Protein AF-A0A0V1LY45-F1 (afdb_monomer_lite)

Structure (mmCIF, N/CA/C/O backbone):
data_AF-A0A0V1LY45-F1
#
_entry.id   AF-A0A0V1LY45-F1
#
loop_
_atom_site.group_PDB
_atom_site.id
_atom_site.type_symbol
_atom_site.label_atom_id
_atom_site.label_alt_id
_atom_site.label_comp_id
_atom_site.label_asym_id
_atom_site.label_entity_id
_atom_site.label_seq_id
_atom_site.pdbx_PDB_ins_code
_atom_site.Cartn_x
_atom_site.Cartn_y
_atom_site.Cartn_z
_atom_site.occupancy
_atom_site.B_iso_or_equiv
_atom_site.auth_seq_id
_atom_site.auth_comp_id
_atom_site.auth_asym_id
_atom_site.auth_atom_id
_atom_site.pdbx_PDB_model_num
ATOM 1 N N . LEU A 1 1 ? -1.543 2.539 -12.204 1.00 64.81 1 LEU A N 1
ATOM 2 C CA . LEU A 1 1 ? -0.345 2.578 -13.082 1.00 64.81 1 LEU A CA 1
ATOM 3 C C . LEU A 1 1 ? 0.348 1.220 -13.209 1.00 64.81 1 LEU A C 1
ATOM 5 O O . LEU A 1 1 ? 0.687 0.852 -14.323 1.00 64.81 1 LEU A O 1
ATOM 9 N N . VAL A 1 2 ? 0.475 0.439 -12.130 1.00 76.88 2 VAL A N 1
ATOM 10 C CA . VAL A 1 2 ? 1.131 -0.889 -12.134 1.00 76.88 2 VAL A CA 1
ATOM 11 C C . VAL A 1 2 ? 0.607 -1.837 -13.228 1.00 76.88 2 VAL A C 1
ATOM 13 O O . VAL A 1 2 ? 1.388 -2.333 -14.031 1.00 76.88 2 VAL A O 1
ATOM 16 N N . LEU A 1 3 ? -0.715 -2.023 -13.336 1.00 83.56 3 LEU A N 1
ATOM 17 C CA . LEU A 1 3 ? -1.307 -2.930 -14.336 1.00 83.56 3 LEU A CA 1
ATOM 18 C C . LEU A 1 3 ? -1.047 -2.508 -15.789 1.00 83.56 3 LEU A C 1
ATOM 20 O O . LEU A 1 3 ? -0.925 -3.355 -16.668 1.00 83.56 3 LEU A O 1
ATOM 24 N N . LEU A 1 4 ? -0.966 -1.203 -16.048 1.00 86.06 4 LEU A N 1
ATOM 25 C CA . LEU A 1 4 ? -0.690 -0.685 -17.385 1.00 86.06 4 LEU A CA 1
ATOM 26 C C . LEU A 1 4 ? 0.781 -0.914 -17.771 1.00 86.06 4 LEU A C 1
ATOM 28 O O . LEU A 1 4 ? 1.060 -1.249 -18.921 1.00 86.06 4 LEU A O 1
ATOM 32 N N . GLY A 1 5 ? 1.690 -0.827 -16.794 1.00 87.00 5 GLY A N 1
ATOM 33 C CA . GLY A 1 5 ? 3.098 -1.190 -16.961 1.00 87.00 5 GLY A CA 1
ATOM 34 C C . GLY A 1 5 ? 3.275 -2.664 -17.299 1.00 87.00 5 GLY A C 1
ATOM 35 O O . GLY A 1 5 ? 3.925 -2.974 -18.285 1.00 87.00 5 GLY A O 1
ATOM 36 N N . ILE A 1 6 ? 2.609 -3.563 -16.566 1.00 89.75 6 ILE A N 1
ATOM 37 C CA . ILE A 1 6 ? 2.669 -5.015 -16.824 1.00 89.75 6 ILE A CA 1
ATOM 38 C C . ILE A 1 6 ? 2.182 -5.362 -18.239 1.00 89.75 6 ILE A C 1
ATOM 40 O O . ILE A 1 6 ? 2.744 -6.221 -18.908 1.00 89.75 6 ILE A O 1
ATOM 44 N N . ARG A 1 7 ? 1.134 -4.691 -18.728 1.00 91.00 7 ARG A N 1
ATOM 45 C CA . ARG A 1 7 ? 0.606 -4.947 -20.079 1.00 91.00 7 ARG A CA 1
ATOM 46 C C . ARG A 1 7 ? 1.507 -4.411 -21.188 1.00 91.00 7 ARG A C 1
ATOM 48 O O . ARG A 1 7 ? 1.435 -4.909 -22.305 1.00 91.00 7 ARG A O 1
ATOM 55 N N . SER A 1 8 ? 2.326 -3.410 -20.880 1.00 90.94 8 SER A N 1
ATOM 56 C CA . SER A 1 8 ? 3.165 -2.708 -21.857 1.00 90.94 8 SER A CA 1
ATOM 57 C C . SER A 1 8 ? 4.650 -3.056 -21.726 1.00 90.94 8 SER A C 1
ATOM 59 O O . SER A 1 8 ? 5.456 -2.572 -22.512 1.00 90.94 8 SER A O 1
ATOM 61 N N . SER A 1 9 ? 5.026 -3.883 -20.745 1.00 90.75 9 SER A N 1
ATOM 62 C CA . SER A 1 9 ? 6.393 -4.365 -20.579 1.00 90.75 9 SER A CA 1
ATOM 63 C C . SER A 1 9 ? 6.703 -5.406 -21.644 1.00 90.75 9 SER A C 1
ATOM 65 O O . SER A 1 9 ? 6.014 -6.425 -21.736 1.00 90.75 9 SER A O 1
ATOM 67 N N . VAL A 1 10 ? 7.755 -5.159 -22.418 1.00 91.25 10 VAL A N 1
ATOM 68 C CA . VAL A 1 10 ? 8.278 -6.123 -23.385 1.00 91.25 10 VAL A CA 1
ATOM 69 C C . VAL A 1 10 ? 8.958 -7.255 -22.625 1.00 91.25 10 VAL A C 1
ATOM 71 O O . VAL A 1 10 ? 9.829 -7.010 -21.791 1.00 91.2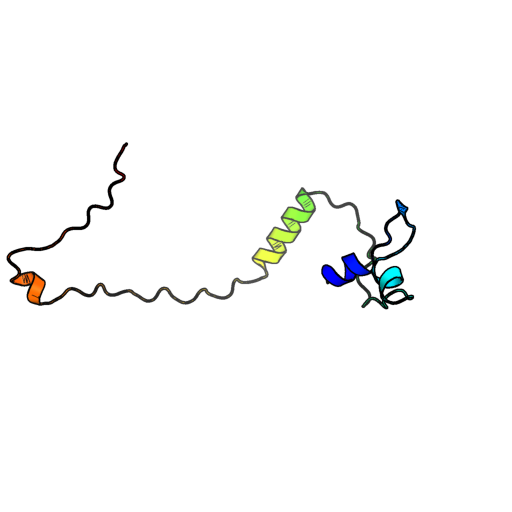5 10 VAL A O 1
ATOM 74 N N . LYS A 1 11 ? 8.564 -8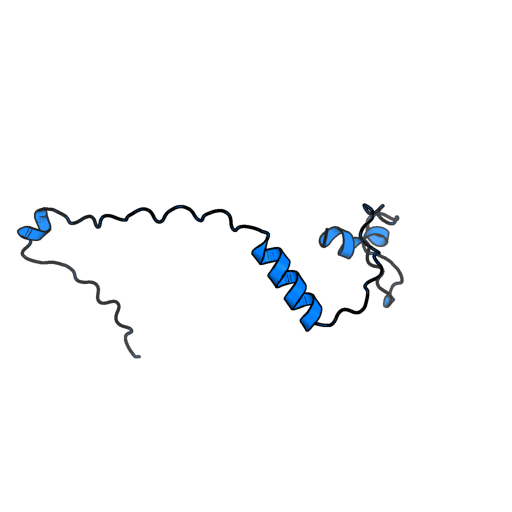.496 -22.911 1.00 92.88 11 LYS A N 1
ATOM 75 C CA . LYS A 1 11 ? 9.259 -9.680 -22.404 1.00 92.88 11 LYS A CA 1
ATOM 76 C C . LYS A 1 11 ? 10.340 -10.087 -23.404 1.00 92.88 11 LYS A C 1
ATOM 78 O O . LYS A 1 11 ? 10.018 -10.410 -24.544 1.00 92.88 11 LYS A O 1
ATOM 83 N N . GLU A 1 12 ? 11.600 -10.089 -22.975 1.00 92.62 12 GLU A N 1
ATOM 84 C CA . GLU A 1 12 ? 12.768 -10.281 -23.851 1.00 92.62 12 GLU A CA 1
ATOM 85 C C . GLU A 1 12 ? 12.746 -11.613 -24.615 1.00 92.62 12 GLU A C 1
ATOM 87 O O . GLU A 1 12 ? 13.017 -11.620 -25.815 1.00 92.62 12 GLU A O 1
ATOM 92 N N . ASP A 1 13 ? 12.325 -12.703 -23.962 1.00 94.81 13 ASP A N 1
ATOM 93 C CA . ASP A 1 13 ? 12.262 -14.046 -24.565 1.00 94.81 13 ASP A CA 1
ATOM 94 C C . ASP A 1 13 ? 11.403 -14.093 -25.837 1.00 94.81 13 ASP A C 1
ATOM 96 O O . ASP A 1 13 ? 11.732 -14.774 -26.804 1.00 94.81 13 ASP A O 1
ATOM 100 N N . ILE A 1 14 ? 10.277 -13.373 -25.821 1.00 92.75 14 ILE A N 1
ATOM 101 C CA . ILE A 1 14 ? 9.271 -13.371 -26.894 1.00 92.75 14 ILE A CA 1
ATOM 102 C C . ILE A 1 14 ? 9.288 -12.078 -27.713 1.00 92.75 14 ILE A C 1
ATOM 104 O O . ILE A 1 14 ? 8.568 -11.981 -28.700 1.00 92.75 14 ILE A O 1
ATOM 108 N N . ARG A 1 15 ? 10.081 -11.083 -27.294 1.00 92.94 15 ARG A N 1
ATOM 109 C CA . ARG A 1 15 ? 10.212 -9.746 -27.902 1.00 92.94 15 ARG A CA 1
ATOM 110 C C . ARG A 1 15 ? 8.884 -9.014 -28.131 1.00 92.94 15 ARG A C 1
ATOM 112 O O . ARG A 1 15 ? 8.791 -8.173 -29.017 1.00 92.94 15 ARG A O 1
ATOM 119 N N . HIS A 1 16 ? 7.888 -9.306 -27.299 1.00 94.12 16 HIS A N 1
ATOM 120 C CA . HIS A 1 16 ? 6.551 -8.726 -27.374 1.00 94.12 16 HIS A CA 1
ATOM 121 C C . HIS A 1 16 ? 6.034 -8.320 -25.999 1.00 94.12 16 HIS A C 1
ATOM 123 O O . HIS A 1 16 ? 6.380 -8.926 -24.976 1.00 94.12 16 HIS A O 1
ATOM 129 N N . ALA A 1 17 ? 5.181 -7.298 -25.980 1.00 93.56 17 ALA A N 1
ATOM 130 C CA . ALA A 1 17 ? 4.411 -6.933 -24.799 1.00 93.56 17 ALA A CA 1
ATOM 131 C C . ALA A 1 17 ? 3.065 -7.686 -24.766 1.00 93.56 17 ALA A C 1
ATOM 133 O O . ALA A 1 17 ? 2.470 -7.935 -25.817 1.00 93.56 17 ALA A O 1
ATOM 134 N N . PRO A 1 18 ? 2.509 -8.002 -23.581 1.00 95.06 18 PRO A N 1
ATOM 135 C CA . PRO A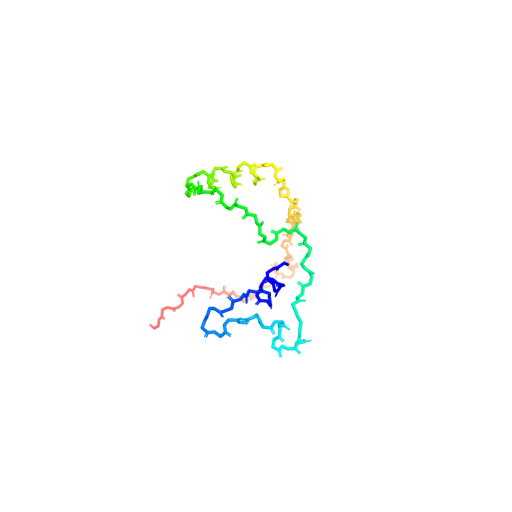 1 18 ? 1.197 -8.644 -23.481 1.00 95.06 18 PRO A CA 1
ATOM 136 C C . PRO A 1 18 ? 0.083 -7.892 -24.222 1.00 95.06 18 PRO A C 1
ATOM 138 O O . PRO A 1 18 ? -0.801 -8.514 -24.802 1.00 95.06 18 PRO A O 1
ATOM 141 N N . ALA A 1 19 ? 0.125 -6.559 -24.241 1.00 94.56 19 ALA A N 1
ATOM 142 C CA . ALA A 1 19 ? -0.825 -5.755 -24.999 1.00 94.56 19 ALA A CA 1
ATOM 143 C C . ALA A 1 19 ? -0.736 -5.980 -26.514 1.00 94.56 19 ALA A C 1
ATOM 145 O O . ALA A 1 19 ? -1.765 -5.985 -27.178 1.00 94.56 19 ALA A O 1
ATOM 146 N N . GLU A 1 20 ? 0.459 -6.203 -27.056 1.00 94.88 20 GLU A N 1
ATOM 147 C CA . GLU A 1 20 ? 0.635 -6.484 -28.482 1.00 94.88 20 GLU A CA 1
ATOM 148 C C . GLU A 1 20 ? 0.052 -7.850 -28.843 1.00 94.88 20 GLU A C 1
ATOM 150 O O . GLU A 1 20 ? -0.592 -7.984 -29.876 1.00 94.88 20 GLU A O 1
ATOM 155 N N . LEU A 1 21 ? 0.197 -8.844 -27.961 1.00 95.19 21 LEU A N 1
ATOM 156 C CA . LEU A 1 21 ? -0.365 -10.181 -28.172 1.00 95.19 21 LEU A CA 1
ATOM 157 C C . LEU A 1 21 ? -1.893 -10.215 -28.057 1.00 95.19 21 LEU A C 1
ATOM 159 O O . LEU A 1 21 ? -2.545 -10.997 -28.741 1.00 95.19 21 LEU A O 1
ATOM 163 N N . VAL A 1 22 ? -2.466 -9.393 -27.176 1.00 94.50 22 VAL A N 1
ATOM 164 C CA . VAL A 1 22 ? -3.917 -9.373 -26.929 1.00 94.50 22 VAL A CA 1
ATOM 165 C C . VAL A 1 22 ? -4.643 -8.444 -27.899 1.00 94.50 22 VAL A C 1
ATOM 167 O O . VAL A 1 22 ? -5.721 -8.782 -28.377 1.00 94.50 22 VAL A O 1
ATOM 170 N N . TYR A 1 23 ? -4.075 -7.271 -28.182 1.00 93.38 23 TYR A N 1
ATOM 171 C CA . TYR A 1 23 ? -4.734 -6.220 -28.961 1.00 93.38 23 TYR A CA 1
ATOM 172 C C . TYR A 1 23 ? -4.140 -6.030 -30.362 1.00 93.38 23 TYR A C 1
ATOM 174 O O . TYR A 1 23 ? -4.664 -5.227 -31.128 1.00 93.38 23 TYR A O 1
ATOM 182 N N . GLY A 1 24 ? -3.042 -6.711 -30.705 1.00 95.00 24 GLY A N 1
ATOM 183 C CA . GLY A 1 24 ? -2.345 -6.533 -31.985 1.00 95.00 24 GLY A CA 1
ATOM 184 C C . GLY A 1 24 ? -1.580 -5.210 -32.107 1.00 95.00 24 GLY A C 1
ATOM 185 O O . GLY A 1 24 ? -1.041 -4.909 -33.169 1.00 95.00 24 GLY A O 1
ATOM 186 N N . SER A 1 25 ? -1.534 -4.399 -31.045 1.00 91.94 25 SER A N 1
ATOM 187 C CA . SER A 1 25 ? -0.876 -3.089 -31.044 1.00 91.94 25 SER A CA 1
ATOM 188 C C . SER A 1 25 ? -0.377 -2.696 -29.648 1.00 91.94 25 SER A C 1
ATOM 190 O O . SER A 1 25 ? -1.011 -3.069 -28.655 1.00 91.94 25 SER A O 1
ATOM 192 N N . PRO A 1 26 ? 0.700 -1.899 -29.542 1.00 90.00 26 PRO A N 1
ATOM 193 C CA . PRO A 1 26 ? 1.158 -1.360 -28.265 1.00 90.00 26 PRO A CA 1
ATOM 194 C C . PRO A 1 26 ? 0.166 -0.334 -27.692 1.00 90.00 26 PRO A C 1
ATOM 196 O O . PRO A 1 26 ? -0.516 0.385 -28.424 1.00 90.00 26 PRO A O 1
ATOM 199 N N . LEU A 1 27 ? 0.105 -0.217 -26.361 1.00 88.62 27 LEU A N 1
ATOM 200 C CA . LEU A 1 27 ? -0.733 0.785 -25.694 1.00 88.62 27 LEU A CA 1
ATOM 201 C C . LEU A 1 27 ? -0.044 2.150 -25.661 1.00 88.62 27 LEU A C 1
ATOM 203 O O . LEU A 1 27 ? 1.135 2.265 -25.326 1.00 88.62 27 LEU A O 1
ATOM 207 N N . ARG A 1 28 ? -0.809 3.216 -25.918 1.00 85.31 28 ARG A N 1
ATOM 208 C CA . ARG A 1 28 ? -0.333 4.588 -25.717 1.00 85.31 28 ARG A CA 1
ATOM 209 C C . ARG A 1 28 ? -0.325 4.903 -24.223 1.00 85.31 28 ARG A C 1
ATOM 211 O O . ARG A 1 28 ? -1.373 5.046 -23.596 1.00 85.31 28 ARG A O 1
ATOM 218 N N . LEU A 1 29 ? 0.870 4.985 -23.651 1.00 81.44 29 LEU A N 1
ATOM 219 C CA . LEU A 1 29 ? 1.049 5.220 -22.226 1.00 81.44 29 LEU A CA 1
ATOM 220 C C . LEU A 1 29 ? 0.886 6.712 -21.883 1.00 81.44 29 LEU A C 1
ATOM 222 O O . LEU A 1 29 ? 1.480 7.554 -22.559 1.00 81.44 29 LEU A O 1
ATOM 226 N N . PRO A 1 30 ? 0.147 7.064 -20.814 1.00 74.62 30 PRO A N 1
ATOM 227 C CA . PRO A 1 30 ? 0.256 8.385 -20.206 1.00 74.62 30 PRO A CA 1
ATOM 228 C C . PRO A 1 30 ? 1.710 8.570 -19.751 1.00 74.62 30 PRO A C 1
ATOM 230 O O . PRO A 1 30 ? 2.256 7.707 -19.060 1.00 74.62 30 PRO A O 1
ATOM 233 N N . GLY A 1 31 ? 2.364 9.639 -20.205 1.00 69.56 31 GLY A N 1
ATOM 234 C CA . GLY A 1 31 ? 3.816 9.803 -20.120 1.00 69.56 31 GLY A CA 1
ATOM 235 C C . GLY A 1 31 ? 4.353 9.886 -18.693 1.00 69.56 31 GLY A C 1
ATOM 236 O O . GLY A 1 31 ? 4.460 10.978 -18.160 1.00 69.56 31 GLY A O 1
ATOM 237 N N . VAL A 1 32 ? 4.705 8.740 -18.095 1.00 64.12 32 VAL A N 1
ATOM 238 C CA . VAL A 1 32 ? 5.548 8.616 -16.879 1.00 64.12 32 VAL A CA 1
ATOM 239 C C . VAL A 1 32 ? 6.274 7.252 -16.796 1.00 64.12 32 VAL A C 1
ATOM 241 O O . VAL A 1 32 ? 7.016 7.002 -15.857 1.00 64.12 32 VAL A O 1
ATOM 244 N N . PHE A 1 33 ? 6.075 6.322 -17.739 1.00 64.56 33 PHE A N 1
ATOM 245 C CA . PHE A 1 33 ? 6.608 4.954 -17.588 1.00 64.56 33 PHE A CA 1
ATOM 246 C C . PHE A 1 33 ? 8.121 4.835 -17.779 1.00 64.56 33 PHE A C 1
ATOM 248 O O . PHE A 1 33 ? 8.736 3.948 -17.198 1.00 64.56 33 PHE A O 1
ATOM 255 N N . PHE A 1 34 ? 8.716 5.730 -18.564 1.00 63.84 34 PHE A N 1
ATOM 256 C CA . PHE A 1 34 ? 10.143 5.722 -18.861 1.00 63.84 34 PHE A CA 1
ATOM 257 C C . PHE A 1 34 ? 10.771 7.000 -18.318 1.00 63.84 34 PHE A C 1
ATOM 259 O O . PHE A 1 34 ? 10.970 7.973 -19.042 1.00 63.84 34 PHE A O 1
ATOM 266 N N . THR A 1 35 ? 11.043 7.023 -17.017 1.00 66.00 35 THR A N 1
ATOM 267 C CA . THR A 1 35 ? 11.893 8.050 -16.415 1.00 66.00 35 THR A CA 1
ATOM 268 C C . THR A 1 35 ? 13.286 7.473 -16.211 1.00 66.00 35 THR A C 1
ATOM 270 O O . THR A 1 35 ? 13.452 6.300 -15.876 1.00 66.00 35 THR A O 1
ATOM 273 N N . LYS A 1 36 ? 14.316 8.290 -16.445 1.00 67.38 36 LYS A N 1
ATOM 274 C CA . LYS A 1 36 ? 15.693 7.907 -16.135 1.00 67.38 36 LYS A CA 1
ATOM 275 C C . LYS A 1 36 ? 15.793 7.743 -14.619 1.00 67.38 36 LYS A C 1
ATOM 277 O O . LYS A 1 36 ? 15.795 8.734 -13.893 1.00 67.38 36 LYS A O 1
ATOM 282 N N . THR A 1 37 ? 15.853 6.506 -14.139 1.00 66.94 37 THR A N 1
ATOM 283 C CA . THR A 1 37 ? 16.111 6.232 -12.726 1.00 66.94 37 THR A CA 1
ATOM 284 C C . THR A 1 37 ? 17.556 6.612 -12.439 1.00 66.94 37 THR A C 1
ATOM 286 O O . THR A 1 37 ? 18.479 5.937 -12.900 1.00 66.94 37 THR A O 1
ATOM 289 N N . LEU A 1 38 ? 17.777 7.718 -11.724 1.00 72.38 38 LEU A N 1
ATOM 290 C CA . LEU A 1 38 ? 19.099 7.973 -11.163 1.00 72.38 38 LEU A CA 1
ATOM 291 C C . LEU A 1 38 ? 19.374 6.899 -10.102 1.00 72.38 38 LEU A C 1
ATOM 293 O O . LEU A 1 38 ? 18.475 6.603 -9.308 1.00 72.38 38 LEU A O 1
ATOM 297 N N . PRO A 1 39 ? 20.583 6.316 -10.068 1.00 69.00 39 PRO A N 1
ATOM 298 C CA . PRO A 1 39 ? 20.963 5.433 -8.979 1.00 69.00 39 PRO A CA 1
ATOM 299 C C . PRO A 1 39 ? 20.901 6.235 -7.675 1.00 69.00 39 PRO A C 1
ATOM 301 O O . PRO A 1 39 ? 21.681 7.160 -7.462 1.00 69.00 39 PRO A O 1
ATOM 304 N N . SER A 1 40 ? 19.928 5.906 -6.831 1.00 73.31 40 SER A N 1
ATOM 305 C CA . SER A 1 40 ? 19.779 6.465 -5.491 1.00 73.31 40 SER A CA 1
ATOM 306 C C . SER A 1 40 ? 20.117 5.376 -4.486 1.00 73.31 40 SER A C 1
ATOM 308 O O . SER A 1 40 ? 19.694 4.228 -4.643 1.00 73.31 40 SER A O 1
ATOM 310 N N . SER A 1 41 ? 20.902 5.712 -3.466 1.00 85.12 41 SER A N 1
ATOM 311 C CA . SER A 1 41 ? 21.188 4.774 -2.385 1.00 85.12 41 SER A CA 1
ATOM 312 C C . SER A 1 41 ? 19.914 4.497 -1.582 1.00 85.12 41 SER A C 1
ATOM 314 O O . SER A 1 41 ? 19.033 5.351 -1.462 1.00 85.12 41 SER A O 1
ATOM 316 N N . ALA A 1 42 ? 19.814 3.306 -0.984 1.00 82.81 42 ALA A N 1
ATOM 317 C CA . ALA A 1 42 ? 18.686 2.966 -0.115 1.00 82.81 42 ALA A CA 1
ATOM 318 C C . ALA A 1 42 ? 18.531 3.971 1.047 1.00 82.81 42 ALA A C 1
ATOM 320 O O . ALA A 1 42 ? 17.411 4.282 1.449 1.00 82.81 42 ALA A O 1
ATOM 321 N N . ALA A 1 43 ? 19.648 4.534 1.528 1.00 87.31 43 ALA A N 1
ATOM 322 C CA . ALA A 1 43 ? 19.669 5.585 2.542 1.00 87.31 43 ALA A CA 1
ATOM 323 C C . ALA A 1 43 ? 19.021 6.884 2.032 1.00 87.31 43 ALA A C 1
ATOM 325 O O . ALA A 1 43 ? 18.099 7.388 2.664 1.00 87.31 43 ALA A O 1
ATOM 326 N N . ALA A 1 44 ? 19.410 7.362 0.845 1.00 86.06 44 ALA A N 1
ATOM 327 C CA . ALA A 1 44 ? 18.834 8.571 0.252 1.00 86.06 44 ALA A CA 1
ATOM 328 C C . ALA A 1 44 ? 17.333 8.418 -0.053 1.00 86.06 44 ALA A C 1
ATOM 330 O O . ALA A 1 44 ? 16.559 9.360 0.123 1.00 86.06 44 ALA A O 1
ATOM 331 N N . LEU A 1 45 ? 16.899 7.222 -0.466 1.00 86.31 45 LEU A N 1
ATOM 332 C CA . LEU A 1 45 ? 15.476 6.923 -0.630 1.00 86.31 45 LEU A CA 1
ATOM 333 C C . LEU A 1 45 ? 14.734 6.933 0.715 1.00 86.31 45 LEU A C 1
ATOM 335 O O . LEU A 1 45 ? 13.639 7.482 0.798 1.00 86.31 45 LEU A O 1
ATOM 339 N N . SER A 1 46 ? 15.332 6.363 1.762 1.00 87.62 46 SER A N 1
ATOM 340 C CA . SER A 1 46 ? 14.747 6.335 3.109 1.00 87.62 46 SER A CA 1
ATOM 341 C C . SER A 1 46 ? 14.582 7.743 3.682 1.00 87.62 46 SER A C 1
ATOM 343 O O . SER A 1 46 ? 13.511 8.071 4.192 1.00 87.62 46 SER A O 1
ATOM 345 N N . ASP A 1 47 ? 15.592 8.599 3.523 1.00 91.12 47 ASP A N 1
ATOM 346 C CA . ASP A 1 47 ? 15.534 9.998 3.953 1.00 91.12 47 ASP A CA 1
ATOM 347 C C . ASP A 1 47 ? 14.454 10.780 3.203 1.00 91.12 47 ASP A C 1
ATOM 349 O O . ASP A 1 47 ? 13.666 11.504 3.815 1.00 91.12 47 ASP A O 1
ATOM 353 N N . HIS A 1 48 ? 14.359 10.586 1.884 1.00 90.56 48 HIS A N 1
ATOM 354 C CA . HIS A 1 48 ? 13.316 11.209 1.076 1.00 90.56 48 HIS A CA 1
ATOM 355 C C . HIS A 1 48 ? 11.914 10.773 1.519 1.00 90.56 48 HIS A C 1
ATOM 357 O O . HIS A 1 48 ? 11.032 11.614 1.692 1.00 90.56 48 HIS A O 1
ATOM 363 N N . LEU A 1 49 ? 11.707 9.476 1.761 1.00 89.56 49 LEU A N 1
ATOM 364 C CA . LEU A 1 49 ? 10.431 8.965 2.260 1.00 89.56 49 LEU A CA 1
ATOM 365 C C . LEU A 1 49 ? 10.096 9.534 3.639 1.00 89.56 49 LEU A C 1
ATOM 367 O O . LEU A 1 49 ? 8.948 9.910 3.863 1.00 89.56 49 LEU A O 1
AT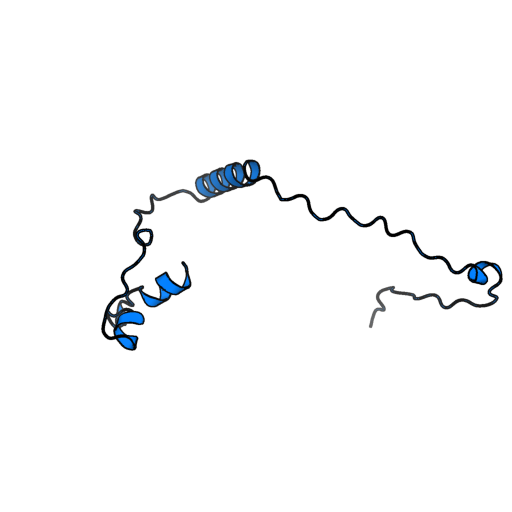OM 371 N N . ARG A 1 50 ? 11.080 9.652 4.538 1.00 89.38 50 ARG A N 1
ATOM 372 C CA . ARG A 1 50 ? 10.874 10.254 5.860 1.00 89.38 50 ARG A CA 1
ATOM 373 C C . ARG A 1 50 ? 10.375 11.693 5.741 1.00 89.38 50 ARG A C 1
ATOM 375 O O . ARG A 1 50 ? 9.355 12.023 6.331 1.00 89.38 50 ARG A O 1
ATOM 382 N N . ILE A 1 51 ? 11.028 12.512 4.914 1.00 90.81 51 ILE A N 1
ATOM 383 C CA . ILE A 1 51 ? 10.624 13.906 4.665 1.00 90.81 51 ILE A CA 1
ATOM 384 C C . ILE A 1 51 ? 9.216 13.977 4.058 1.00 90.81 51 ILE A C 1
ATOM 386 O O . ILE A 1 51 ? 8.404 14.806 4.469 1.00 90.81 51 ILE A O 1
ATOM 390 N N . LEU A 1 52 ? 8.906 13.103 3.095 1.00 91.56 52 LEU A N 1
ATOM 391 C CA . LEU A 1 52 ? 7.581 13.056 2.478 1.00 91.56 52 LEU A CA 1
ATOM 392 C C . LEU A 1 52 ? 6.490 12.689 3.486 1.00 91.56 52 LEU A C 1
ATOM 394 O O . LEU A 1 52 ? 5.449 13.340 3.511 1.00 91.56 52 LEU A O 1
ATOM 398 N N . PHE A 1 53 ? 6.709 11.672 4.315 1.00 87.69 53 PHE A N 1
ATOM 399 C CA . PHE A 1 53 ? 5.727 11.266 5.320 1.00 87.69 53 PHE A CA 1
ATOM 400 C C . PHE A 1 53 ? 5.618 12.262 6.478 1.00 87.69 53 PHE A C 1
ATOM 402 O O . PHE A 1 53 ? 4.524 12.424 7.009 1.00 87.69 53 PHE A O 1
ATOM 409 N N . ASP A 1 54 ? 6.690 12.984 6.812 1.00 86.19 54 ASP A N 1
ATOM 410 C CA . ASP A 1 54 ? 6.631 14.111 7.751 1.00 86.19 54 ASP A CA 1
ATOM 411 C C . ASP A 1 54 ? 5.770 15.260 7.185 1.00 86.19 54 ASP A C 1
ATOM 413 O O . ASP A 1 54 ? 5.028 15.917 7.919 1.00 86.19 54 ASP A O 1
ATOM 417 N N . TYR A 1 55 ? 5.831 15.495 5.869 1.00 88.12 55 TYR A N 1
ATOM 418 C CA . TYR A 1 55 ? 5.027 16.513 5.187 1.00 88.12 55 TYR A CA 1
ATOM 419 C C . TYR A 1 55 ? 3.553 16.109 5.030 1.00 88.12 55 TYR A C 1
ATOM 421 O O . TYR A 1 55 ? 2.645 16.929 5.209 1.00 88.12 55 TYR A O 1
ATOM 429 N N . ILE A 1 56 ? 3.291 14.845 4.693 1.00 88.56 56 ILE A N 1
ATOM 430 C CA . ILE A 1 56 ? 1.935 14.323 4.524 1.00 88.56 56 ILE A CA 1
ATOM 431 C C . ILE A 1 56 ? 1.343 14.096 5.913 1.00 88.56 56 ILE A C 1
ATOM 433 O O . ILE A 1 56 ? 1.536 13.047 6.522 1.00 88.56 56 ILE A O 1
ATOM 437 N N . ARG A 1 57 ? 0.574 15.066 6.422 1.00 73.56 57 ARG A N 1
ATOM 438 C CA . ARG A 1 57 ? -0.146 14.853 7.683 1.00 73.56 57 ARG A CA 1
ATOM 439 C C . ARG A 1 57 ? -1.083 13.649 7.542 1.00 73.56 57 ARG A C 1
ATOM 441 O O . ARG A 1 57 ? -1.946 13.669 6.658 1.00 73.56 57 ARG A O 1
ATOM 448 N N . PRO A 1 58 ? -0.987 12.643 8.429 1.00 71.06 58 PRO A N 1
ATOM 449 C CA . PRO A 1 58 ? -1.998 11.606 8.509 1.00 71.06 58 PRO A CA 1
ATOM 450 C C . PRO A 1 58 ? -3.363 12.260 8.716 1.00 71.06 58 PRO A C 1
ATOM 452 O O . PRO A 1 58 ? -3.509 13.152 9.557 1.00 71.06 58 PRO A O 1
ATOM 455 N N . SER A 1 59 ? -4.368 11.822 7.956 1.00 78.00 59 SER A N 1
ATOM 456 C CA . SER A 1 59 ? -5.747 12.178 8.277 1.00 78.00 59 SER A CA 1
ATOM 457 C C . SER A 1 59 ? -6.014 11.728 9.717 1.00 78.00 59 SER A C 1
ATOM 459 O O . SER A 1 59 ? -5.667 10.587 10.049 1.00 78.00 59 SER A O 1
ATOM 461 N N . PRO A 1 60 ? -6.559 12.596 10.590 1.00 75.81 60 PRO A N 1
ATOM 462 C CA . PRO A 1 60 ? -6.853 12.207 11.957 1.00 75.81 60 PRO A CA 1
ATOM 463 C C . PRO A 1 60 ? -7.726 10.956 11.920 1.00 75.81 60 PRO A C 1
ATOM 465 O O . PRO A 1 60 ? -8.792 10.932 11.300 1.00 75.81 60 PRO A O 1
ATOM 468 N N . SER A 1 61 ? -7.245 9.891 12.561 1.00 70.38 61 SER A N 1
ATOM 469 C CA . SER A 1 61 ? -8.039 8.685 12.720 1.00 70.38 61 SER A CA 1
ATOM 470 C C . SER A 1 61 ? -9.321 9.047 13.467 1.00 70.38 61 SER A C 1
ATOM 472 O O . SER A 1 61 ? -9.347 9.969 14.288 1.00 70.38 61 SER A O 1
ATOM 474 N N . ARG A 1 62 ? -10.421 8.350 13.154 1.00 78.19 62 ARG A N 1
ATOM 475 C CA . ARG A 1 62 ? -11.699 8.585 13.833 1.00 78.19 62 ARG A CA 1
ATOM 476 C C . ARG A 1 62 ? -11.452 8.540 15.338 1.00 78.19 62 ARG A C 1
ATOM 478 O O . ARG A 1 62 ? -10.929 7.539 15.829 1.00 78.19 62 ARG A O 1
ATOM 485 N N . THR A 1 63 ? -11.835 9.602 16.048 1.00 73.50 63 THR A N 1
ATOM 486 C CA . THR A 1 63 ? -11.708 9.678 17.505 1.00 73.50 63 THR A CA 1
ATOM 487 C C . THR A 1 63 ? -12.223 8.385 18.115 1.00 73.50 63 THR A C 1
ATOM 489 O O . THR A 1 63 ? -13.314 7.907 17.774 1.00 73.50 63 THR A O 1
ATOM 492 N N . ALA A 1 64 ? -11.405 7.781 18.980 1.00 71.00 64 ALA A N 1
ATOM 493 C CA . ALA A 1 64 ? -11.813 6.605 19.721 1.00 71.00 64 ALA A CA 1
ATOM 494 C C . ALA A 1 64 ? -13.124 6.959 20.423 1.00 71.00 64 ALA A C 1
ATOM 496 O O . ALA A 1 64 ? -13.177 7.869 21.251 1.00 71.00 64 ALA A O 1
ATOM 497 N N . ARG A 1 65 ? -14.214 6.286 20.039 1.00 71.44 65 ARG A N 1
ATOM 498 C CA . ARG A 1 65 ? -15.491 6.453 20.725 1.00 71.44 65 ARG A CA 1
ATOM 499 C C . ARG A 1 65 ? -15.204 6.084 22.171 1.00 71.44 65 ARG A C 1
ATOM 501 O O . ARG A 1 65 ? -14.818 4.943 22.417 1.00 71.44 65 ARG A O 1
ATOM 508 N N . SER A 1 66 ? -15.348 7.040 23.090 1.00 70.81 66 SER A N 1
ATOM 509 C CA . SER A 1 66 ? -15.299 6.766 24.524 1.00 70.81 66 SER A CA 1
ATOM 510 C C . SER A 1 66 ? -16.356 5.697 24.794 1.00 70.81 66 SER A C 1
ATOM 512 O O . SER A 1 66 ? -17.560 5.967 24.809 1.00 70.81 66 SER A O 1
ATOM 514 N N . ARG A 1 67 ? -15.920 4.436 24.844 1.00 71.12 67 ARG A N 1
ATOM 515 C CA . ARG A 1 67 ? -16.778 3.302 25.148 1.00 71.12 67 ARG A CA 1
ATOM 516 C C . ARG A 1 67 ? -17.030 3.401 26.638 1.00 71.12 67 ARG A C 1
ATOM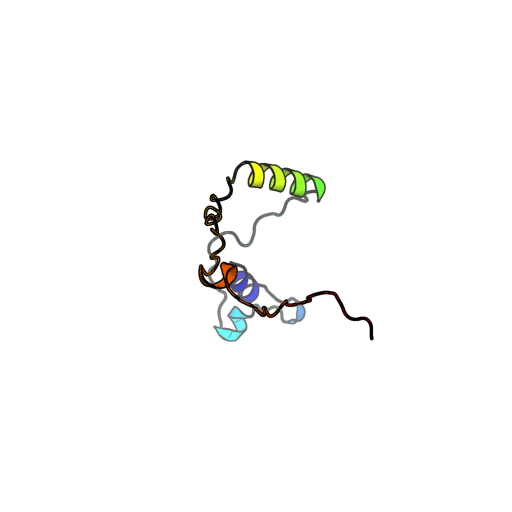 518 O O . ARG A 1 67 ? -16.225 2.945 27.440 1.00 71.12 67 ARG A O 1
ATOM 525 N N . LYS A 1 68 ? -18.143 4.032 27.005 1.00 76.75 68 LYS A N 1
ATOM 526 C CA . LYS A 1 68 ? -18.701 3.820 28.334 1.00 76.75 68 LYS A CA 1
ATOM 527 C C . LYS A 1 68 ? -19.059 2.341 28.413 1.00 76.75 68 LYS A C 1
ATOM 529 O O . LYS A 1 68 ? -19.811 1.845 27.573 1.00 76.75 68 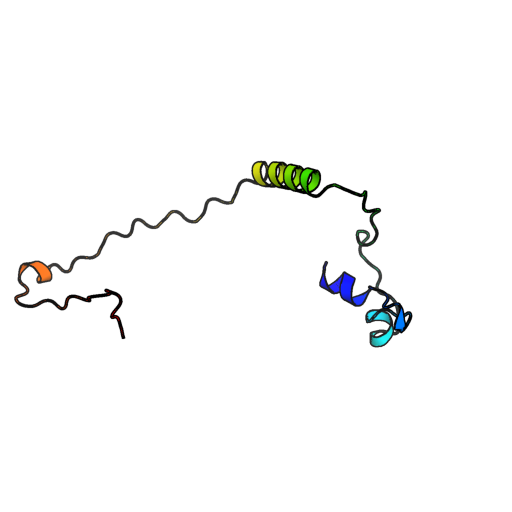LYS A O 1
ATOM 534 N N . TRP A 1 69 ? -18.458 1.639 29.364 1.00 82.00 69 TRP A N 1
ATOM 535 C CA . TRP A 1 69 ? -18.838 0.271 29.673 1.00 82.00 69 TRP A CA 1
ATOM 536 C C . TRP A 1 69 ? -20.298 0.287 30.122 1.00 82.00 69 TRP A C 1
ATOM 538 O O . TRP A 1 69 ? -20.673 1.068 30.996 1.00 82.00 69 TRP A O 1
ATOM 548 N N . PHE A 1 70 ? -21.134 -0.519 29.476 1.00 85.31 70 PHE A N 1
ATOM 549 C CA . PHE A 1 70 ? -22.499 -0.728 29.933 1.00 85.31 70 PHE A CA 1
ATOM 550 C C . PHE A 1 70 ? -22.463 -1.763 31.054 1.00 85.31 70 PHE A C 1
ATOM 552 O O . PHE A 1 70 ? -22.023 -2.890 30.835 1.00 85.31 70 PHE A O 1
ATOM 559 N N . VAL A 1 71 ? -22.906 -1.365 32.244 1.00 87.25 71 VAL A N 1
ATOM 560 C CA . VAL A 1 71 ? -23.059 -2.251 33.399 1.00 87.25 71 VAL A CA 1
ATOM 561 C C . VAL A 1 71 ? -24.561 -2.394 33.663 1.00 87.25 71 VAL A C 1
ATOM 563 O O . VAL A 1 71 ? -25.207 -1.374 33.924 1.00 87.25 71 VAL A O 1
ATOM 566 N N . PRO A 1 72 ? -25.138 -3.606 33.560 1.00 89.81 72 PRO A N 1
ATOM 567 C CA . PRO A 1 72 ? -26.537 -3.850 33.909 1.00 89.81 72 PRO A CA 1
ATOM 568 C C . PRO A 1 72 ? -26.814 -3.452 35.362 1.00 89.81 72 PRO A C 1
ATOM 570 O O . PRO A 1 72 ? -25.988 -3.708 36.240 1.00 89.81 72 PRO A O 1
ATOM 573 N N . LYS A 1 73 ? -27.967 -2.833 35.634 1.00 91.38 73 LYS A N 1
ATOM 574 C CA . LYS A 1 73 ? -28.324 -2.401 37.001 1.00 91.38 73 LYS A CA 1
ATOM 575 C C . LYS A 1 73 ? -28.547 -3.602 37.917 1.00 91.38 73 LYS A C 1
ATOM 577 O O . LYS A 1 73 ? -28.210 -3.557 39.095 1.00 91.38 73 LYS A O 1
ATOM 582 N N . GLU A 1 74 ? -29.062 -4.673 37.332 1.00 91.81 74 GLU A N 1
ATOM 583 C CA . GLU A 1 74 ? -29.388 -5.945 37.962 1.00 91.81 74 GLU A CA 1
ATOM 584 C C . GLU A 1 74 ? -28.135 -6.642 38.502 1.00 91.81 74 GLU A C 1
ATOM 586 O O . GLU A 1 74 ? -28.234 -7.411 39.451 1.00 91.81 74 GLU A O 1
ATOM 591 N N . LEU A 1 75 ? -26.944 -6.313 37.973 1.00 91.19 75 LEU A N 1
ATOM 592 C CA . LEU A 1 75 ? -25.670 -6.867 38.439 1.00 91.19 75 LEU A CA 1
ATOM 593 C C . LEU A 1 75 ? -25.430 -6.612 39.936 1.00 91.19 75 LEU A C 1
ATOM 595 O O . LEU A 1 75 ? -24.712 -7.379 40.569 1.00 91.19 75 LEU A O 1
ATOM 599 N N . LYS A 1 76 ? -26.035 -5.560 40.506 1.00 90.81 76 LYS A N 1
ATOM 600 C CA . LYS A 1 76 ? -25.947 -5.251 41.939 1.00 90.81 76 LYS A CA 1
ATOM 601 C C . LYS A 1 76 ? -26.607 -6.320 42.817 1.00 90.81 76 LYS A C 1
ATOM 603 O O . LYS A 1 76 ? -26.097 -6.608 43.894 1.00 90.81 76 LYS A O 1
ATOM 608 N N . ASP A 1 77 ? -27.713 -6.886 42.343 1.00 95.12 77 ASP A N 1
ATOM 609 C CA . ASP A 1 77 ? -28.563 -7.806 43.105 1.00 95.12 77 ASP A CA 1
ATOM 610 C C . ASP A 1 77 ? -28.455 -9.256 42.583 1.00 95.12 77 ASP A C 1
ATOM 612 O O . ASP A 1 77 ? -29.079 -10.175 43.116 1.00 95.12 77 ASP A O 1
ATOM 616 N N . CYS A 1 78 ? -27.656 -9.486 41.534 1.00 93.25 78 CYS A N 1
ATOM 617 C CA . CYS A 1 78 ? -27.404 -10.811 40.979 1.00 93.25 78 CYS A CA 1
ATOM 618 C C . CYS A 1 78 ? -26.708 -11.727 41.997 1.00 93.25 78 CYS A C 1
ATOM 620 O O . CYS A 1 78 ? -25.627 -11.425 42.495 1.00 93.25 78 CYS A O 1
ATOM 622 N N . THR A 1 79 ? -27.277 -12.913 42.225 1.00 94.81 79 THR A N 1
ATOM 623 C CA . THR A 1 79 ? -26.671 -13.955 43.075 1.00 94.81 79 THR A CA 1
ATOM 624 C C . THR A 1 79 ? -25.592 -14.764 42.355 1.00 94.81 79 THR A C 1
ATOM 626 O O . THR A 1 79 ? -24.708 -15.317 43.000 1.00 94.81 79 THR A O 1
ATOM 629 N N . HIS A 1 80 ? -25.656 -14.840 41.023 1.00 93.69 80 HIS A N 1
ATOM 630 C CA . HIS A 1 80 ? -24.724 -15.596 40.190 1.00 93.69 80 HIS A CA 1
ATOM 631 C C . HIS A 1 80 ? -24.343 -14.776 38.958 1.00 93.69 80 HIS A C 1
ATOM 633 O O . HIS A 1 80 ? -25.185 -14.106 38.360 1.00 93.69 80 HIS A O 1
ATOM 639 N N . VAL A 1 81 ? -23.075 -14.860 38.556 1.00 91.00 81 VAL A N 1
ATOM 640 C CA . VAL A 1 81 ? -22.543 -14.225 37.345 1.00 91.00 81 VAL A CA 1
ATOM 641 C C . VAL A 1 81 ? -21.686 -15.226 36.577 1.00 91.00 81 VAL A C 1
ATOM 643 O O . VAL A 1 81 ? -20.994 -16.050 37.173 1.00 91.00 81 VAL A O 1
ATOM 646 N N . PHE A 1 82 ? -21.716 -15.159 35.247 1.00 89.81 82 PHE A N 1
ATOM 647 C CA . PHE A 1 82 ? -20.810 -15.938 34.407 1.00 89.81 82 PHE A CA 1
ATOM 648 C C . PHE A 1 82 ? -19.536 -15.131 34.143 1.00 89.81 82 PHE A C 1
ATOM 650 O O . PHE A 1 82 ? -19.589 -14.065 33.528 1.00 89.81 82 PHE A O 1
ATOM 657 N N . VAL A 1 83 ? -18.389 -15.636 34.597 1.00 89.00 83 VAL A N 1
ATOM 658 C CA . VAL A 1 83 ? -17.082 -14.998 34.389 1.00 89.00 83 VAL A CA 1
ATOM 659 C C . VAL A 1 83 ? -16.348 -15.728 33.272 1.00 89.00 83 VAL A C 1
ATOM 661 O O . VAL A 1 83 ? -16.026 -16.909 33.394 1.00 89.00 83 VAL A O 1
ATOM 664 N N . ARG A 1 84 ? -16.066 -15.025 32.171 1.00 89.69 84 ARG A N 1
ATOM 665 C CA . ARG A 1 84 ? -15.256 -15.577 31.083 1.00 89.69 84 ARG A CA 1
ATOM 666 C C . ARG A 1 84 ? -13.780 -15.543 31.480 1.00 89.69 84 ARG A C 1
ATOM 668 O O . ARG A 1 84 ? -13.236 -14.471 31.724 1.00 89.69 84 ARG A O 1
ATOM 675 N N . ASN A 1 85 ? -13.142 -16.710 31.525 1.00 86.75 85 ASN A N 1
ATOM 676 C CA . ASN A 1 85 ? -11.703 -16.829 31.731 1.00 86.75 85 ASN A CA 1
ATOM 677 C C . ASN A 1 85 ? -11.004 -17.028 30.379 1.00 86.75 85 ASN A C 1
ATOM 679 O O . ASN A 1 85 ? -11.019 -18.129 29.832 1.00 86.75 85 ASN A O 1
ATOM 683 N N . ASP A 1 86 ? -10.409 -15.959 29.849 1.00 87.56 86 ASP A N 1
ATOM 684 C CA . ASP A 1 86 ? -9.681 -15.965 28.571 1.00 87.56 86 ASP A CA 1
ATOM 685 C C . ASP A 1 86 ? -8.199 -16.359 28.728 1.00 87.56 86 ASP A C 1
ATOM 687 O O . ASP A 1 86 ? -7.393 -16.129 27.825 1.00 87.56 86 ASP A O 1
ATOM 691 N N . ALA A 1 87 ? -7.809 -16.933 29.871 1.00 88.56 87 ALA A N 1
ATOM 692 C CA . ALA A 1 87 ? -6.444 -17.403 30.063 1.00 88.56 87 ALA A CA 1
ATOM 693 C C . ALA A 1 87 ? -6.084 -18.474 29.011 1.00 88.56 87 ALA A C 1
ATOM 695 O O . ALA A 1 87 ? -6.883 -19.389 28.768 1.00 88.56 87 ALA A O 1
ATOM 696 N N . PRO A 1 88 ? -4.888 -18.397 28.394 1.00 80.44 88 PRO A N 1
ATOM 697 C CA . PRO A 1 88 ? -4.421 -19.435 27.487 1.00 80.44 88 PRO A CA 1
ATOM 698 C C . PRO A 1 88 ? -4.339 -20.756 28.257 1.00 80.44 88 PRO A C 1
ATOM 700 O O . PRO A 1 88 ? -3.619 -20.863 29.249 1.00 80.44 88 PRO A O 1
ATOM 703 N N . ARG A 1 89 ? -5.112 -21.755 27.824 1.00 80.12 89 ARG A N 1
ATOM 704 C CA . ARG A 1 89 ? -5.035 -23.106 28.384 1.00 80.12 89 ARG A CA 1
ATOM 705 C C . ARG A 1 89 ? -3.872 -23.845 27.716 1.00 80.12 89 ARG A C 1
ATOM 707 O O . ARG A 1 89 ? -3.893 -23.953 26.489 1.00 80.12 89 ARG A O 1
ATOM 714 N N . PRO A 1 90 ? -2.865 -24.309 28.477 1.00 75.44 90 PRO A N 1
ATOM 715 C CA . PRO A 1 90 ? -1.848 -25.196 27.928 1.00 75.44 90 PRO A CA 1
ATOM 716 C C . PRO A 1 90 ? -2.481 -26.540 27.506 1.00 75.44 90 PRO A C 1
ATOM 718 O O . PRO A 1 90 ? -3.543 -26.883 28.038 1.00 75.44 90 PRO A O 1
ATOM 721 N N . PRO A 1 91 ? -1.876 -27.243 26.528 1.00 77.31 91 PRO A N 1
ATOM 722 C CA . PRO A 1 91 ? -2.348 -28.542 26.045 1.00 77.31 91 PRO A CA 1
ATOM 723 C C . PRO A 1 91 ? -2.275 -29.639 27.112 1.00 77.31 91 PRO A C 1
ATOM 725 O O . PRO A 1 91 ? -1.375 -29.566 27.982 1.00 77.31 91 PRO A O 1
#

Sequence (91 aa):
LVLLGIRSSVKEDIRHAPAELVYGSPLRLPGVFFTKTLPSSAAALSDHLRILFDYIRPSPSRTARSRKWFVPKELKDCTHVFVRNDAPRPP

Radius of gyration: 29.16 Å; chains: 1; bounding box: 51×45×75 Å

Foldseek 3Di:
DVVLCQQQDQDPVVRDGVVCVVPVDHDDDPPDNDDPDDDDDPVRVVVVVVVVVVVPDPDPDDPDPPPDDDDDPCVVVDPDDDDDDPPDDDD

Secondary structure (DSSP, 8-state):
-HHHHHHHPPBTTTTB-HHHHHHSS-----TTS--------HHHHHHHHHHHHHHSPPPPPPP----PPP--GGGGT-S--PPP--PPPP-

pLDDT: mean 84.28, std 9.28, range [63.84, 95.19]